Protein AF-A0A2V5MV00-F1 (afdb_monomer)

Mean predicted aligned er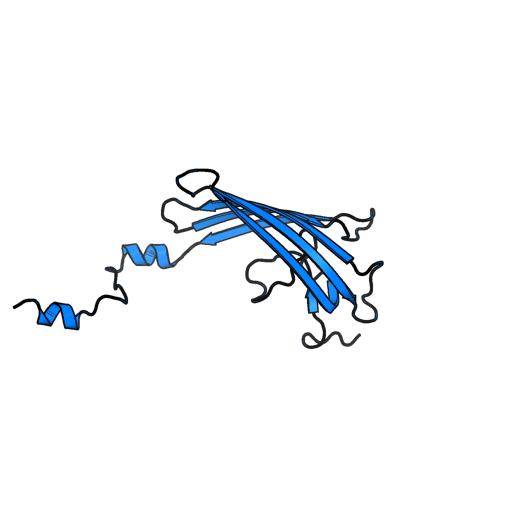ror: 11.17 Å

pLDDT: mean 80.35, std 15.92, range [44.88, 96.62]

Nearest PDB structures (foldseek):
  5fvn-assembly2_D  TM=6.585E-01  e=5.380E-01  Enterobacter cloacae
  3sy9-assembly3_C  TM=5.755E-01  e=2.585E+00  Pseudomonas aeruginosa
  8qn4-assembly1_F  TM=5.268E-01  e=2.311E+00  Escherichia coli K-12
  3sy9-assembly4_D  TM=5.315E-01  e=3.234E+00  Pseudomonas aeruginosa

Radius of gyration: 21.94 Å; Cα contacts (8 Å, |Δi|>4): 313; chains: 1; bounding box: 32×33×76 Å

Solvent-accessible surface area (backbone atoms only — not comparable to full-atom values): 8625 Å² total; per-residue (Å²): 134,90,82,48,82,90,69,47,50,56,28,14,20,84,56,89,86,76,51,99,76,70,53,54,30,33,15,37,53,72,56,67,42,48,19,62,46,75,50,76,50,76,48,76,51,74,48,64,78,47,97,84,54,37,40,30,43,34,41,39,36,20,40,31,42,46,43,49,34,90,93,59,68,66,96,72,44,66,43,37,12,34,33,34,33,46,32,43,41,45,96,86,67,35,32,36,41,34,46,35,44,21,39,6,60,53,34,80,44,100,91,42,69,43,30,78,33,78,47,80,47,77,48,73,49,74,62,58,60,46,63,78,79,42,83,84,80,51,94,87,62,59,74,69,60,62,61,73,75,69,125

Structure (mmCIF, N/CA/C/O backbone):
data_AF-A0A2V5MV00-F1
#
_entry.id   AF-A0A2V5MV00-F1
#
loop_
_atom_site.group_PDB
_atom_site.id
_atom_site.type_symbol
_atom_site.label_atom_id
_atom_site.label_alt_id
_atom_site.label_comp_id
_atom_site.label_asym_id
_atom_site.label_entity_id
_atom_site.label_seq_id
_atom_site.pdbx_PDB_ins_code
_atom_site.Cartn_x
_atom_site.Cartn_y
_atom_site.Cartn_z
_atom_site.occupancy
_atom_site.B_iso_or_equiv
_atom_site.auth_seq_id
_atom_site.auth_comp_id
_atom_site.auth_asym_id
_atom_site.auth_atom_id
_atom_site.pdbx_PDB_model_num
ATOM 1 N N . LEU A 1 1 ? -14.443 -16.780 21.045 1.00 50.50 1 LEU A N 1
ATOM 2 C CA . LEU A 1 1 ? -14.624 -15.942 19.837 1.00 50.50 1 LEU A CA 1
ATOM 3 C C . LEU A 1 1 ? -14.690 -16.876 18.631 1.00 50.50 1 LEU A C 1
ATOM 5 O O . LEU A 1 1 ? -13.673 -17.458 18.281 1.00 50.50 1 LEU A O 1
ATOM 9 N N . HIS A 1 2 ? -15.873 -17.098 18.052 1.00 45.31 2 HIS A N 1
ATOM 10 C CA . HIS A 1 2 ? -16.027 -17.901 16.830 1.00 45.31 2 HIS A CA 1
ATOM 11 C C . HIS A 1 2 ? -15.912 -16.977 15.611 1.00 45.31 2 HIS A C 1
ATOM 13 O O . HIS A 1 2 ? -16.904 -16.645 14.974 1.00 45.31 2 HIS A O 1
ATOM 19 N N . ALA A 1 3 ? -14.698 -16.494 15.339 1.00 51.78 3 ALA A N 1
ATOM 20 C CA . ALA A 1 3 ? -14.396 -15.757 14.114 1.00 51.78 3 ALA A CA 1
ATOM 21 C C . ALA A 1 3 ? -14.176 -16.768 12.980 1.00 51.78 3 ALA A C 1
ATOM 23 O O . ALA A 1 3 ? -13.046 -17.061 12.589 1.00 51.78 3 ALA A O 1
ATOM 24 N N . ASP A 1 4 ? -15.264 -17.376 12.523 1.00 57.06 4 ASP A N 1
ATOM 25 C CA . ASP A 1 4 ? -15.261 -18.206 11.326 1.00 57.06 4 ASP A CA 1
ATOM 26 C C . ASP A 1 4 ? -14.911 -17.326 10.099 1.00 57.06 4 ASP A C 1
ATOM 28 O O . ASP A 1 4 ? -15.320 -16.165 10.017 1.00 57.06 4 ASP A O 1
ATOM 32 N N . ARG A 1 5 ? -14.122 -17.868 9.157 1.00 57.75 5 ARG A N 1
ATOM 33 C CA . ARG A 1 5 ? -13.663 -17.165 7.941 1.00 57.75 5 ARG A CA 1
ATOM 34 C C . ARG A 1 5 ? -14.806 -16.642 7.065 1.00 57.75 5 ARG A C 1
ATOM 36 O O . ARG A 1 5 ? -14.576 -15.712 6.301 1.00 57.75 5 ARG A O 1
ATOM 43 N N . PHE A 1 6 ? -15.997 -17.217 7.167 1.00 60.47 6 PHE A N 1
ATOM 44 C CA . PHE A 1 6 ? -17.181 -16.824 6.410 1.00 60.47 6 PHE A CA 1
ATOM 45 C C . PHE A 1 6 ? -17.998 -15.716 7.090 1.00 60.47 6 PHE A C 1
ATOM 47 O O . PHE A 1 6 ? -18.836 -15.098 6.439 1.00 60.47 6 PHE A O 1
ATOM 54 N N . SER A 1 7 ? -17.743 -15.425 8.370 1.00 63.12 7 SER A N 1
ATOM 55 C CA . SER A 1 7 ? -18.553 -14.492 9.166 1.00 63.12 7 SER A CA 1
ATOM 56 C C . SER A 1 7 ? -17.934 -13.099 9.354 1.00 63.12 7 SER A C 1
ATOM 58 O O . SER A 1 7 ? -18.597 -12.211 9.894 1.00 63.12 7 SER A O 1
ATOM 60 N N . ALA A 1 8 ? -16.675 -12.885 8.950 1.00 74.38 8 ALA A N 1
ATOM 61 C CA . ALA A 1 8 ? -15.972 -11.618 9.156 1.00 74.38 8 ALA A CA 1
ATOM 62 C C . ALA A 1 8 ? -15.114 -11.212 7.951 1.00 74.38 8 ALA A C 1
ATOM 64 O O . ALA A 1 8 ? -14.327 -12.002 7.428 1.00 74.38 8 ALA A O 1
ATOM 65 N N . TYR A 1 9 ? -15.213 -9.940 7.577 1.00 71.38 9 TYR A N 1
ATOM 66 C CA . TYR A 1 9 ? -14.322 -9.305 6.616 1.00 71.38 9 TYR A CA 1
ATOM 67 C C . TYR A 1 9 ? -13.013 -8.916 7.295 1.00 71.38 9 TYR A C 1
ATOM 69 O O . TYR A 1 9 ? -13.012 -8.437 8.431 1.00 71.38 9 TYR A O 1
ATOM 77 N N . ARG A 1 10 ? -11.892 -9.096 6.593 1.00 76.38 10 ARG A N 1
ATOM 78 C CA . ARG A 1 10 ? -10.571 -8.704 7.086 1.00 76.38 10 ARG A CA 1
ATOM 79 C C . ARG A 1 10 ? -9.956 -7.660 6.173 1.00 76.38 10 ARG A C 1
ATOM 81 O O . ARG A 1 10 ? -9.777 -7.927 4.987 1.00 76.38 10 ARG A O 1
ATOM 88 N N . LEU A 1 11 ? -9.641 -6.500 6.736 1.00 75.25 11 LEU A N 1
ATOM 89 C CA . LEU A 1 11 ? -9.040 -5.374 6.026 1.00 75.25 11 LEU A CA 1
ATOM 90 C C . LEU A 1 11 ? -7.594 -5.176 6.474 1.00 75.25 11 LEU A C 1
ATOM 92 O O . LEU A 1 11 ? -7.226 -5.572 7.581 1.00 75.25 11 LEU A O 1
ATOM 96 N N . GLY A 1 12 ? -6.770 -4.563 5.631 1.00 74.69 12 GLY A N 1
ATOM 97 C CA . GLY A 1 12 ? -5.370 -4.309 5.964 1.00 74.69 12 GLY A CA 1
ATOM 98 C C . GLY A 1 12 ? -4.525 -3.890 4.769 1.00 74.69 12 GLY A C 1
ATOM 99 O O . GLY A 1 12 ? -5.055 -3.579 3.713 1.00 74.69 12 GLY A O 1
ATOM 100 N N . GLY A 1 13 ? -3.204 -3.895 4.908 1.00 68.00 13 GLY A N 1
ATOM 101 C CA . GLY A 1 13 ? -2.305 -3.589 3.794 1.00 68.00 13 GLY A CA 1
ATOM 102 C C . GLY A 1 13 ? -2.393 -4.613 2.661 1.00 68.00 13 GLY A C 1
ATOM 103 O O . GLY A 1 13 ? -2.717 -5.784 2.877 1.00 68.00 13 GLY A O 1
ATOM 104 N N . VAL A 1 14 ? -2.068 -4.176 1.442 1.00 68.81 14 VAL A N 1
ATOM 105 C CA . VAL A 1 14 ? -2.040 -5.049 0.261 1.00 68.81 14 VAL A CA 1
ATOM 106 C C . VAL A 1 14 ? -0.888 -6.046 0.356 1.00 68.81 14 VAL A C 1
ATOM 108 O O . VAL A 1 14 ? 0.280 -5.656 0.399 1.00 68.81 14 VAL A O 1
ATOM 111 N N . LEU A 1 15 ? -1.225 -7.334 0.276 1.00 59.97 15 LEU A N 1
ATOM 112 C CA . LEU A 1 15 ? -0.311 -8.374 -0.179 1.00 59.97 15 LEU A CA 1
ATOM 113 C C . LEU A 1 15 ? -0.771 -8.804 -1.582 1.00 59.97 15 LEU A C 1
ATOM 115 O O . LEU A 1 15 ? -1.859 -9.379 -1.705 1.00 59.97 15 LEU A O 1
ATOM 119 N N . PRO A 1 16 ? -0.012 -8.497 -2.649 1.00 60.97 16 PRO A N 1
ATOM 120 C CA . PRO A 1 16 ? -0.403 -8.868 -4.005 1.00 60.97 16 PRO A CA 1
ATOM 121 C C . PRO A 1 16 ? -0.684 -10.375 -4.098 1.00 60.97 16 PRO A C 1
ATOM 123 O O . PRO A 1 16 ? 0.067 -11.176 -3.545 1.00 60.97 16 PRO A O 1
ATOM 126 N N . PHE A 1 17 ? -1.772 -10.748 -4.779 1.00 57.97 17 PHE A N 1
ATOM 127 C CA . PHE A 1 17 ? -2.241 -12.134 -4.973 1.00 57.97 17 PHE A CA 1
ATOM 128 C C . PHE A 1 17 ? -2.795 -12.869 -3.740 1.00 57.97 17 PHE A C 1
ATOM 130 O O . PHE A 1 17 ? -3.141 -14.043 -3.849 1.00 57.97 17 PHE A O 1
ATOM 137 N N . ALA A 1 18 ? -2.938 -12.214 -2.584 1.00 63.75 18 ALA A N 1
ATOM 138 C CA . ALA A 1 18 ? -3.538 -12.853 -1.408 1.00 63.75 18 ALA A CA 1
ATOM 139 C C . ALA A 1 18 ? -5.080 -12.884 -1.422 1.00 63.75 18 ALA A C 1
ATOM 141 O O . ALA A 1 18 ? -5.679 -13.636 -0.653 1.00 63.75 18 ALA A O 1
ATOM 142 N N . SER A 1 19 ? -5.726 -12.061 -2.257 1.00 57.00 19 SER A N 1
ATOM 143 C C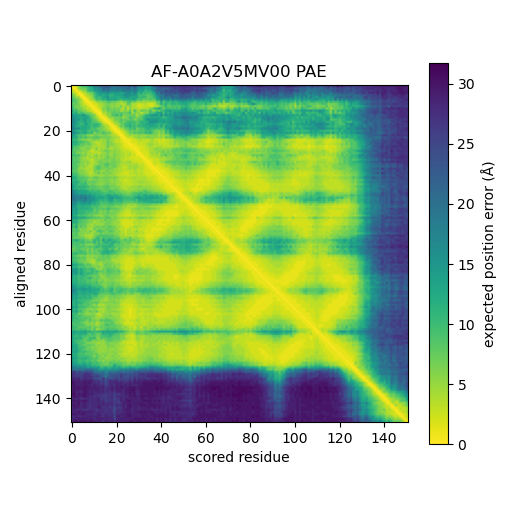A . SER A 1 19 ? -7.185 -11.989 -2.405 1.00 57.00 19 SER A CA 1
ATOM 144 C C . SER A 1 19 ? -7.566 -11.534 -3.815 1.00 57.00 19 SER A C 1
ATOM 146 O O . SER A 1 19 ? -6.872 -10.703 -4.399 1.00 57.00 19 SER A O 1
ATOM 148 N N . GLU A 1 20 ? -8.684 -12.050 -4.330 1.00 47.00 20 GLU A N 1
ATOM 149 C CA . GLU A 1 20 ? -9.322 -11.575 -5.567 1.00 47.00 20 GLU A CA 1
ATOM 150 C C . GLU A 1 20 ? -9.919 -10.169 -5.386 1.00 47.00 20 GLU A C 1
ATOM 152 O O . GLU A 1 20 ? -9.846 -9.336 -6.285 1.00 47.00 20 GLU A O 1
ATOM 157 N N . PHE A 1 21 ? -10.416 -9.875 -4.179 1.00 59.66 21 PHE A N 1
ATOM 158 C CA . PHE A 1 21 ? -10.924 -8.563 -3.776 1.00 59.66 21 PHE A CA 1
ATOM 159 C C . PHE A 1 21 ? -10.203 -8.127 -2.495 1.00 59.66 21 PHE A C 1
ATOM 161 O O . PHE A 1 21 ? -10.647 -8.454 -1.387 1.00 59.66 21 PHE A O 1
ATOM 168 N N . PRO A 1 22 ? -9.027 -7.486 -2.598 1.00 63.59 22 PRO A N 1
ATOM 169 C CA . PRO A 1 22 ? -8.339 -6.975 -1.423 1.00 63.59 22 PRO A CA 1
ATOM 170 C C . PRO A 1 22 ? -9.154 -5.826 -0.816 1.00 63.59 22 PRO A C 1
ATOM 172 O O . PRO A 1 22 ? -9.503 -4.870 -1.499 1.00 63.59 22 PRO A O 1
ATOM 175 N N . LEU A 1 23 ? -9.472 -5.937 0.475 1.00 76.44 23 LEU A N 1
ATOM 176 C CA . LEU A 1 23 ? -10.058 -4.850 1.262 1.00 76.44 23 LEU A CA 1
ATOM 177 C C . LEU A 1 23 ? -8.918 -4.043 1.873 1.00 76.44 23 LEU A C 1
ATOM 179 O O . LEU A 1 23 ? -8.562 -4.221 3.043 1.00 76.44 23 LEU A O 1
ATOM 183 N N . ASP A 1 24 ? -8.272 -3.251 1.030 1.00 81.25 24 ASP A N 1
ATOM 184 C CA . ASP A 1 24 ? -7.004 -2.636 1.359 1.00 81.25 24 ASP A CA 1
ATOM 185 C C . ASP A 1 24 ? -7.129 -1.262 2.011 1.00 81.25 24 ASP A C 1
ATOM 187 O O . ASP A 1 24 ? -7.892 -0.404 1.581 1.00 81.25 24 ASP A O 1
ATOM 191 N N . VAL A 1 25 ? -6.329 -1.044 3.053 1.00 85.69 25 VAL A N 1
ATOM 192 C CA . VAL A 1 25 ? -6.110 0.281 3.635 1.00 85.69 25 VAL A CA 1
ATOM 193 C C . VAL A 1 25 ? -4.596 0.506 3.701 1.00 85.69 25 VAL A C 1
ATOM 195 O O . VAL A 1 25 ? -3.911 -0.206 4.443 1.00 85.69 25 VAL A O 1
ATOM 198 N N . PRO A 1 26 ? -4.031 1.444 2.917 1.00 85.62 26 PRO A N 1
ATOM 199 C CA . PRO A 1 26 ? -2.589 1.648 2.854 1.00 85.62 26 PRO A CA 1
ATOM 200 C C . PRO A 1 26 ? -1.989 1.958 4.232 1.00 85.62 26 PRO A C 1
ATOM 202 O O . PRO A 1 26 ? -2.550 2.732 5.006 1.00 85.62 26 PRO A O 1
ATOM 205 N N . GLY A 1 27 ? -0.839 1.359 4.544 1.00 84.00 27 GLY A N 1
ATOM 206 C CA . GLY A 1 27 ? -0.140 1.569 5.814 1.00 84.00 27 GLY A CA 1
ATOM 207 C C . GLY A 1 27 ? -0.561 0.634 6.950 1.00 84.00 27 GLY A C 1
ATOM 208 O O . GLY A 1 27 ? 0.091 0.622 7.993 1.00 84.00 27 GLY A O 1
ATOM 209 N N . TYR A 1 28 ? -1.601 -0.178 6.753 1.00 87.44 28 TYR A N 1
ATOM 210 C CA . TYR A 1 28 ? -2.008 -1.216 7.699 1.00 87.44 28 TYR A CA 1
ATOM 211 C C . TYR A 1 28 ? -1.256 -2.523 7.432 1.00 87.44 28 TYR A C 1
ATOM 213 O O . TYR A 1 28 ? -0.759 -2.778 6.335 1.00 87.44 28 TYR A O 1
ATOM 221 N N . TYR A 1 29 ? -1.179 -3.389 8.433 1.00 84.06 29 TYR A N 1
ATOM 222 C CA . TYR A 1 29 ? -0.689 -4.751 8.275 1.00 84.06 29 TYR A CA 1
ATOM 223 C C . TYR A 1 29 ? -1.733 -5.618 7.559 1.00 84.06 29 TYR A C 1
ATOM 225 O O . TYR A 1 29 ? -2.921 -5.294 7.534 1.00 84.06 29 TYR A O 1
ATOM 233 N N . PHE A 1 30 ? -1.309 -6.718 6.938 1.00 80.06 30 PHE A N 1
ATOM 234 C CA . PHE A 1 30 ? -2.223 -7.608 6.222 1.00 80.06 30 PHE A CA 1
ATOM 235 C C . PHE A 1 30 ? -3.266 -8.205 7.182 1.00 80.06 30 PHE A C 1
ATOM 237 O O . PHE A 1 30 ? -2.903 -8.811 8.189 1.00 80.06 30 PHE A O 1
ATOM 244 N N . GLN A 1 31 ? -4.556 -8.050 6.856 1.00 81.00 31 GLN A N 1
ATOM 245 C CA . GLN A 1 31 ? -5.685 -8.515 7.678 1.00 81.00 31 GLN A CA 1
ATOM 246 C C . GLN A 1 31 ? -5.694 -7.989 9.131 1.00 81.00 31 GLN A C 1
ATOM 248 O O . GLN A 1 31 ? -6.163 -8.678 10.038 1.00 81.00 31 GLN A O 1
ATOM 253 N N . GLU A 1 32 ? -5.189 -6.775 9.358 1.00 83.06 32 GLU A N 1
ATOM 254 C CA . GLU A 1 32 ? -5.126 -6.146 10.683 1.00 83.06 32 GLU A CA 1
ATOM 255 C C . GLU A 1 32 ? -6.511 -5.881 11.309 1.00 83.06 32 GLU A C 1
ATOM 257 O O . GLU A 1 32 ? -6.680 -6.032 12.519 1.00 83.06 32 GLU A O 1
ATOM 262 N N . LEU A 1 33 ? -7.516 -5.511 10.507 1.00 82.38 33 LEU A N 1
ATOM 263 C CA . LEU A 1 33 ? -8.851 -5.139 10.988 1.00 82.38 33 LEU A CA 1
ATOM 264 C C . LEU A 1 33 ? -9.859 -6.258 10.724 1.00 82.38 33 LEU A C 1
ATOM 266 O O . LEU A 1 33 ? -9.926 -6.782 9.616 1.00 82.38 33 LEU A O 1
ATOM 270 N N . SER A 1 34 ? -10.681 -6.592 11.722 1.00 87.12 34 SER A N 1
ATOM 271 C CA . SER A 1 34 ? -11.755 -7.589 11.604 1.00 87.12 34 SER A CA 1
ATOM 272 C C . SER A 1 34 ? -13.129 -6.933 11.733 1.00 87.12 34 SER A C 1
ATOM 274 O O . SER A 1 34 ? -13.504 -6.463 12.809 1.00 87.12 34 SER A O 1
ATOM 276 N N . ALA A 1 35 ? -13.889 -6.932 10.641 1.00 85.62 35 ALA A N 1
ATOM 277 C CA . ALA A 1 35 ? -15.156 -6.228 10.505 1.00 85.62 35 ALA A CA 1
ATOM 278 C C . ALA A 1 35 ? -16.329 -7.183 10.257 1.00 85.62 35 ALA A C 1
ATOM 280 O O . ALA A 1 35 ? -16.234 -8.120 9.465 1.00 85.62 35 ALA A O 1
ATOM 281 N N . ARG A 1 36 ? -17.477 -6.901 10.875 1.00 84.94 36 ARG A N 1
ATOM 282 C CA . ARG A 1 36 ? -18.767 -7.512 10.524 1.00 84.94 36 ARG A CA 1
ATOM 283 C C . ARG A 1 36 ? -19.386 -6.816 9.311 1.00 84.94 36 ARG A C 1
ATOM 285 O O . ARG A 1 36 ? -19.989 -7.466 8.460 1.00 84.94 36 ARG A O 1
ATOM 292 N N . ARG A 1 37 ? -19.270 -5.488 9.249 1.00 85.19 37 ARG A N 1
ATOM 293 C CA . ARG A 1 37 ? -19.736 -4.651 8.137 1.00 85.19 37 ARG A CA 1
ATOM 294 C C . ARG A 1 37 ? -18.679 -3.601 7.841 1.00 85.19 37 ARG A C 1
ATOM 296 O O . ARG A 1 37 ? -17.996 -3.142 8.753 1.00 85.19 37 ARG A O 1
ATOM 303 N N . LEU A 1 38 ? -18.562 -3.215 6.578 1.00 89.50 38 LEU A N 1
ATOM 304 C CA . LEU A 1 38 ? -17.627 -2.179 6.164 1.00 89.50 38 LEU A CA 1
ATOM 305 C C . LEU A 1 38 ? -18.166 -1.388 4.978 1.00 89.50 38 LEU A C 1
ATOM 307 O O . LEU A 1 38 ? -18.940 -1.904 4.171 1.00 89.50 38 LEU A O 1
ATOM 311 N N . ALA A 1 39 ? -17.699 -0.154 4.869 1.00 90.56 39 ALA A N 1
ATOM 312 C CA . ALA A 1 39 ? -17.729 0.631 3.649 1.00 90.56 39 ALA A CA 1
ATOM 313 C C . ALA A 1 39 ? -16.294 1.081 3.374 1.00 90.56 39 ALA A C 1
ATOM 315 O O . ALA A 1 39 ? -15.651 1.620 4.271 1.00 90.56 39 ALA A O 1
ATOM 316 N N . LEU A 1 40 ? -15.787 0.835 2.168 1.00 90.75 40 LEU A N 1
ATOM 317 C CA . LEU A 1 40 ? -14.418 1.166 1.780 1.00 90.75 40 LEU A CA 1
ATOM 318 C C . LEU A 1 40 ? -14.445 1.924 0.455 1.00 90.75 40 LEU A C 1
ATOM 320 O O . LEU A 1 40 ? -15.079 1.478 -0.502 1.00 90.75 40 LEU A O 1
ATOM 324 N N . LEU A 1 41 ? -13.761 3.062 0.415 1.00 91.81 41 LEU A N 1
ATOM 325 C CA . LEU A 1 41 ? -13.535 3.840 -0.791 1.00 91.81 41 LEU A CA 1
ATOM 326 C C . LEU A 1 41 ? -12.040 3.855 -1.094 1.00 91.81 41 LEU A C 1
ATOM 328 O O . LEU A 1 41 ? -11.251 4.348 -0.289 1.00 91.81 41 LEU A O 1
ATOM 332 N N . ASN A 1 42 ? -11.689 3.374 -2.284 1.00 90.44 42 ASN A N 1
ATOM 333 C CA . ASN A 1 42 ? -10.321 3.325 -2.779 1.00 90.44 42 ASN A CA 1
ATOM 334 C C . ASN A 1 42 ? -10.155 4.244 -3.989 1.00 90.44 42 ASN A C 1
ATOM 336 O O . ASN A 1 42 ? -11.015 4.305 -4.869 1.00 90.44 42 ASN A O 1
ATOM 340 N N . ALA A 1 43 ? -9.017 4.921 -4.049 1.00 89.81 43 ALA A N 1
ATOM 341 C CA . ALA A 1 43 ? -8.582 5.723 -5.175 1.00 89.81 43 ALA A CA 1
ATOM 342 C C . ALA A 1 43 ? -7.151 5.332 -5.547 1.00 89.81 43 ALA A C 1
ATOM 344 O O . ALA A 1 43 ? -6.259 5.281 -4.701 1.00 89.81 43 ALA A O 1
ATOM 345 N N . GLN A 1 44 ? -6.929 5.086 -6.835 1.00 90.81 44 GLN A N 1
ATOM 346 C CA . GLN A 1 44 ? -5.613 4.790 -7.378 1.00 90.81 44 GLN A CA 1
ATOM 347 C C . GLN A 1 44 ? -5.394 5.592 -8.655 1.00 90.81 44 GLN A C 1
ATOM 349 O O . GLN A 1 44 ? -6.264 5.648 -9.523 1.00 90.81 44 GLN A O 1
ATOM 354 N N . TYR A 1 45 ? -4.209 6.179 -8.783 1.00 92.94 45 TYR A N 1
ATOM 355 C CA . TYR A 1 45 ? -3.810 6.906 -9.980 1.00 92.94 45 TYR A CA 1
ATOM 356 C C . TYR A 1 45 ? -2.394 6.523 -10.397 1.00 92.94 45 TYR A C 1
ATOM 358 O O . TYR A 1 45 ? -1.452 6.683 -9.622 1.00 92.94 45 TYR A O 1
ATOM 366 N N . SER A 1 46 ? -2.238 6.033 -11.627 1.00 93.50 46 SER A N 1
ATOM 367 C CA . SER A 1 46 ? -0.948 5.637 -12.197 1.00 93.50 46 SER A CA 1
ATOM 368 C C . SER A 1 46 ? -0.572 6.540 -13.364 1.00 93.50 46 SER A C 1
ATOM 370 O O . SER A 1 46 ? -1.409 6.858 -14.207 1.00 93.50 46 SER A O 1
ATOM 372 N N . PHE A 1 47 ? 0.700 6.922 -13.436 1.00 92.69 47 PHE A N 1
ATOM 373 C CA . PHE A 1 47 ? 1.205 7.824 -14.465 1.00 92.69 47 PHE A CA 1
ATOM 374 C C . PHE A 1 47 ? 2.627 7.438 -14.899 1.00 92.69 47 PHE A C 1
ATOM 376 O O . PHE A 1 47 ? 3.438 7.027 -14.066 1.00 92.69 47 PHE A O 1
ATOM 383 N N . PRO A 1 48 ? 2.955 7.544 -16.197 1.00 94.94 48 PRO A N 1
ATOM 384 C CA . PRO A 1 48 ? 4.299 7.260 -16.684 1.00 94.94 48 PRO A CA 1
ATOM 385 C C . PRO A 1 48 ? 5.250 8.415 -16.356 1.00 94.94 48 PRO A C 1
ATOM 387 O O . PRO A 1 48 ? 4.887 9.581 -16.501 1.00 94.94 48 PRO A O 1
ATOM 390 N N . PHE A 1 49 ? 6.487 8.099 -15.970 1.00 91.06 49 PHE A N 1
ATOM 391 C CA . PHE A 1 49 ? 7.535 9.115 -15.794 1.00 91.06 49 PHE A CA 1
ATOM 392 C C . PHE A 1 49 ? 8.249 9.458 -17.106 1.00 91.06 49 PHE A C 1
ATOM 394 O O . PHE A 1 49 ? 8.838 10.526 -17.234 1.00 91.06 49 PHE A O 1
ATOM 401 N N . GLU A 1 50 ? 8.202 8.555 -18.086 1.00 89.75 50 GLU A N 1
ATOM 402 C CA . GLU A 1 50 ? 8.913 8.702 -19.354 1.00 89.75 50 GLU A CA 1
ATOM 403 C C . GLU A 1 50 ? 8.093 8.202 -20.558 1.00 89.75 50 GLU A C 1
ATOM 405 O O . GLU A 1 50 ? 7.220 7.340 -20.404 1.00 89.75 50 GLU A O 1
ATOM 410 N N . PRO A 1 51 ? 8.402 8.665 -21.788 1.00 87.06 51 PRO A N 1
ATOM 411 C CA . PRO A 1 51 ? 7.674 8.267 -22.996 1.00 87.06 51 PRO A CA 1
ATOM 412 C C . PRO A 1 51 ? 7.716 6.763 -23.291 1.00 87.06 51 PRO A C 1
ATOM 414 O O . PRO A 1 51 ? 6.778 6.225 -23.877 1.00 87.06 51 PRO A O 1
ATOM 417 N N . ARG A 1 52 ? 8.790 6.072 -22.878 1.00 87.19 52 ARG A N 1
ATOM 418 C CA . ARG A 1 52 ? 8.948 4.618 -23.061 1.00 87.19 52 ARG A CA 1
ATOM 419 C C . ARG A 1 52 ? 8.105 3.796 -22.079 1.00 87.19 52 ARG A C 1
ATOM 421 O O . ARG A 1 52 ? 7.996 2.586 -22.260 1.00 87.19 52 ARG A O 1
ATOM 428 N N . LYS A 1 53 ? 7.487 4.444 -21.079 1.00 86.81 53 LYS A N 1
ATOM 429 C CA . LYS A 1 53 ? 6.590 3.850 -20.071 1.00 86.81 53 LYS A CA 1
ATOM 430 C C . LYS A 1 53 ? 7.201 2.676 -19.290 1.00 86.81 53 LYS A C 1
ATOM 432 O O . LYS A 1 53 ? 6.452 1.870 -18.731 1.00 86.81 53 LYS A O 1
ATOM 437 N N . GLN A 1 54 ? 8.533 2.559 -19.232 1.00 93.38 54 GLN A N 1
ATOM 438 C CA . GLN A 1 54 ? 9.190 1.525 -18.424 1.00 93.38 54 GLN A CA 1
ATOM 439 C C . GLN A 1 54 ? 9.087 1.884 -16.948 1.00 93.38 54 GLN A C 1
ATOM 441 O O . GLN A 1 54 ? 8.881 1.004 -16.119 1.00 93.38 54 GLN A O 1
ATOM 446 N N . TRP A 1 55 ? 9.148 3.178 -16.640 1.00 95.75 55 TRP A N 1
ATOM 447 C CA . TRP A 1 55 ? 8.962 3.706 -15.300 1.00 95.75 55 TRP A CA 1
ATOM 448 C C . TRP A 1 55 ? 7.574 4.322 -15.127 1.00 95.75 55 TRP A C 1
ATOM 450 O O . TRP A 1 55 ? 7.178 5.210 -15.886 1.00 95.75 55 TRP A O 1
ATOM 460 N N . ASN A 1 56 ? 6.849 3.869 -14.106 1.00 94.75 56 ASN A N 1
ATOM 461 C CA . ASN A 1 56 ? 5.530 4.387 -13.753 1.00 94.75 56 ASN A CA 1
ATOM 462 C C . ASN A 1 56 ? 5.464 4.712 -12.262 1.00 94.75 56 ASN A C 1
ATOM 464 O O . ASN A 1 56 ? 5.890 3.912 -11.426 1.00 94.75 56 ASN A O 1
ATOM 468 N N . GLY A 1 57 ? 4.898 5.870 -11.946 1.00 95.31 57 GLY A N 1
ATOM 469 C CA . GLY A 1 57 ? 4.470 6.231 -10.605 1.00 95.31 57 GLY A CA 1
ATOM 470 C C . GLY A 1 57 ? 3.047 5.752 -10.365 1.00 95.31 57 GLY A C 1
ATOM 471 O O . GLY A 1 57 ? 2.24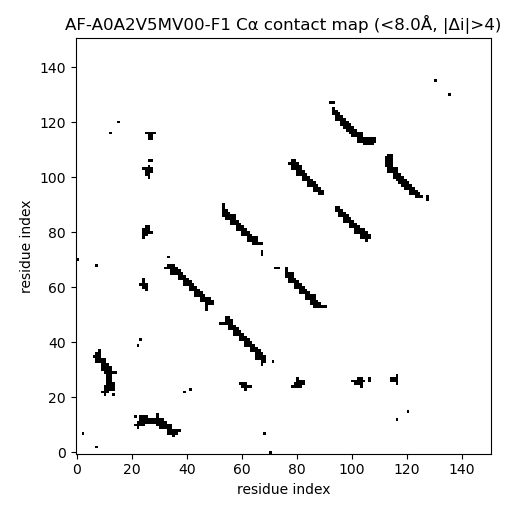0 5.648 -11.291 1.00 95.31 57 GLY A O 1
ATOM 472 N N . THR A 1 58 ? 2.719 5.426 -9.124 1.00 94.62 58 THR A N 1
ATOM 473 C CA . THR A 1 58 ? 1.339 5.186 -8.702 1.00 94.62 58 THR A CA 1
ATOM 474 C C . THR A 1 58 ? 1.100 5.817 -7.346 1.00 94.62 58 THR A C 1
ATOM 476 O O . THR A 1 58 ? 1.972 5.762 -6.486 1.00 94.62 58 THR A O 1
ATOM 479 N N . LEU A 1 59 ? -0.069 6.419 -7.171 1.00 94.62 59 LEU A N 1
ATOM 480 C CA . LEU A 1 59 ? -0.578 6.922 -5.905 1.00 94.62 59 LEU A CA 1
ATOM 481 C C . LEU A 1 59 ? -1.795 6.091 -5.510 1.00 94.62 59 LEU A C 1
ATOM 483 O O . LEU A 1 59 ? -2.608 5.746 -6.369 1.00 94.62 59 LEU A O 1
ATOM 487 N N . TYR A 1 60 ? -1.906 5.800 -4.221 1.00 90.69 60 TYR A N 1
ATOM 488 C CA . TYR A 1 60 ? -2.993 5.044 -3.616 1.00 90.69 60 TYR A CA 1
ATOM 489 C C . TYR A 1 60 ? -3.543 5.844 -2.441 1.00 90.69 60 TYR A C 1
ATOM 491 O O . TYR A 1 60 ? -2.781 6.400 -1.650 1.00 90.69 60 TYR A O 1
ATOM 499 N N . ALA A 1 61 ? -4.854 5.878 -2.301 1.00 94.12 61 ALA A N 1
ATOM 500 C CA . ALA A 1 61 ? -5.516 6.377 -1.114 1.00 94.12 61 ALA A CA 1
ATOM 501 C C . ALA A 1 61 ? -6.731 5.504 -0.834 1.00 94.12 61 ALA A C 1
ATOM 503 O O . ALA A 1 61 ? -7.446 5.114 -1.755 1.00 94.12 61 ALA A O 1
ATOM 504 N N . ALA A 1 62 ? -6.964 5.218 0.435 1.00 93.94 62 ALA A N 1
ATOM 505 C CA . ALA A 1 62 ? -8.156 4.533 0.881 1.00 93.94 62 ALA A CA 1
ATOM 506 C C . ALA A 1 62 ? -8.703 5.216 2.117 1.00 93.94 62 ALA A C 1
ATOM 508 O O . ALA A 1 62 ? -7.957 5.723 2.963 1.00 93.94 62 ALA A O 1
ATOM 509 N N . THR A 1 63 ? -10.017 5.178 2.244 1.00 94.31 63 THR A N 1
ATOM 510 C CA . THR A 1 63 ? -10.670 5.498 3.496 1.00 94.31 63 THR A CA 1
ATOM 511 C C . THR A 1 63 ? -11.885 4.611 3.685 1.00 94.31 63 THR A C 1
ATOM 513 O O . THR A 1 63 ? -12.615 4.316 2.735 1.00 94.31 63 THR A O 1
ATOM 516 N N . GLY A 1 64 ? -12.071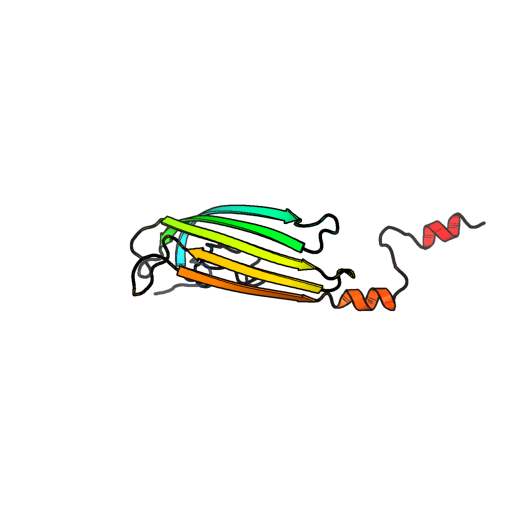 4.122 4.902 1.00 92.06 64 GLY A N 1
ATOM 517 C CA . GLY A 1 64 ? -13.087 3.136 5.204 1.00 92.06 64 GLY A CA 1
ATOM 518 C C . GLY A 1 64 ? -13.700 3.329 6.576 1.00 92.06 64 GLY A C 1
ATOM 519 O O . GLY A 1 64 ? -13.043 3.754 7.524 1.00 92.06 64 GLY A O 1
ATOM 520 N N . PHE A 1 65 ? -14.975 2.972 6.667 1.00 91.88 65 PHE A N 1
ATOM 521 C CA . PHE A 1 65 ? -15.712 2.856 7.912 1.00 91.88 65 PHE A CA 1
ATOM 522 C C . PHE A 1 65 ? -15.913 1.379 8.243 1.00 91.88 65 PHE A C 1
ATOM 524 O O . PHE A 1 65 ? -16.394 0.608 7.406 1.00 91.88 65 PHE A O 1
ATOM 531 N N . VAL A 1 66 ? -15.564 0.990 9.464 1.00 90.75 66 VAL A N 1
ATOM 532 C CA . VAL A 1 66 ? -15.556 -0.397 9.923 1.00 90.75 66 VAL A CA 1
ATOM 533 C C . VAL A 1 66 ? -16.452 -0.559 11.148 1.00 90.75 66 VAL A C 1
ATOM 535 O O . VAL A 1 66 ? -16.258 0.079 12.182 1.00 90.75 66 VAL A O 1
ATOM 538 N N . ASP A 1 67 ? -17.422 -1.465 11.048 1.00 90.12 67 ASP A N 1
ATOM 539 C CA . ASP A 1 67 ? -18.158 -1.999 12.193 1.00 90.12 67 ASP A CA 1
ATOM 540 C C . ASP A 1 67 ? -17.499 -3.318 12.616 1.00 90.12 67 ASP A C 1
ATOM 542 O O . ASP A 1 67 ? -17.544 -4.316 11.886 1.00 90.12 67 ASP A O 1
ATOM 546 N N . TYR A 1 68 ? -16.810 -3.3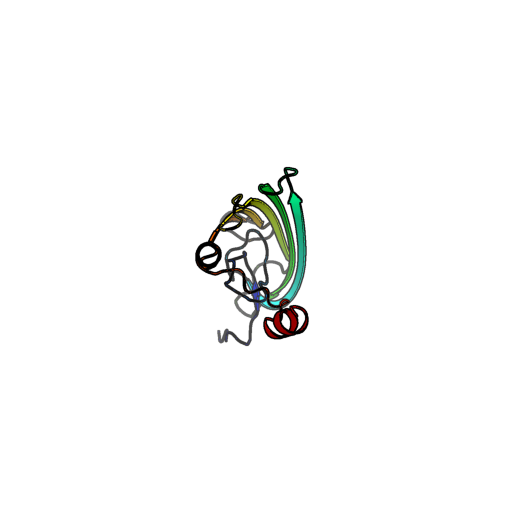00 13.756 1.00 86.69 68 TYR A N 1
ATOM 547 C CA . TYR A 1 68 ? -15.929 -4.387 14.176 1.00 86.69 68 TYR A CA 1
ATOM 548 C C . TYR A 1 68 ? -16.682 -5.652 14.573 1.00 86.69 68 TYR A C 1
ATOM 550 O O . TYR A 1 68 ? -17.828 -5.633 15.023 1.00 86.69 68 TYR A O 1
ATOM 558 N N . LEU A 1 69 ? -15.983 -6.782 14.491 1.00 85.88 69 LEU A N 1
ATOM 559 C CA . LEU A 1 69 ? -16.434 -7.989 15.170 1.00 85.88 69 LEU A CA 1
ATOM 560 C C . LEU A 1 69 ? -16.364 -7.788 16.696 1.00 85.88 69 LEU A C 1
ATOM 562 O O . LEU A 1 69 ? -15.381 -7.263 17.221 1.00 85.88 69 LEU A O 1
ATOM 566 N N . ALA A 1 70 ? -17.395 -8.237 17.417 1.00 83.88 70 ALA A N 1
ATOM 567 C CA . ALA A 1 70 ? -17.448 -8.131 18.873 1.00 83.88 70 ALA A CA 1
ATOM 568 C C . ALA A 1 70 ? -16.204 -8.766 19.529 1.00 83.88 70 ALA A C 1
ATOM 570 O O . ALA A 1 70 ? -15.870 -9.920 19.259 1.00 83.88 70 ALA A O 1
ATOM 571 N N . GLY A 1 71 ? -15.523 -8.004 20.389 1.00 82.25 71 GLY A N 1
ATOM 572 C CA . GLY A 1 71 ? -14.278 -8.416 21.050 1.00 82.25 71 GLY A CA 1
ATOM 573 C C . GLY A 1 71 ? -12.990 -8.134 20.264 1.00 82.25 71 GLY A C 1
ATOM 574 O O . GLY A 1 71 ? -11.914 -8.367 20.801 1.00 82.25 71 GLY A O 1
ATOM 575 N N . LEU A 1 72 ? -13.083 -7.609 19.035 1.00 82.75 72 LEU A N 1
ATOM 576 C CA . LEU A 1 72 ? -11.951 -7.127 18.224 1.00 82.75 72 LEU A CA 1
ATOM 577 C C . LEU A 1 72 ? -12.068 -5.627 17.896 1.00 82.75 72 LEU A C 1
ATOM 579 O O . LEU A 1 72 ? -11.433 -5.135 16.965 1.00 82.75 72 LEU A O 1
ATOM 583 N N . SER A 1 73 ? -12.911 -4.902 18.634 1.00 84.00 73 SER A N 1
ATOM 584 C CA . SER A 1 73 ? -13.120 -3.468 18.448 1.00 84.00 73 SER A CA 1
ATOM 585 C C . SER A 1 73 ? -11.878 -2.673 18.820 1.00 84.00 73 SER A C 1
ATOM 587 O O . SER A 1 73 ? -11.318 -2.871 19.900 1.00 84.00 73 SER A O 1
ATOM 589 N N . GLN A 1 74 ? -11.513 -1.719 17.971 1.00 85.00 74 GLN A N 1
ATOM 590 C CA . GLN A 1 74 ? -10.496 -0.722 18.281 1.00 85.00 74 GLN A CA 1
ATOM 591 C C . GLN A 1 74 ? -11.141 0.662 18.484 1.00 85.00 74 GLN A C 1
ATOM 593 O O . GLN A 1 74 ? -12.277 0.884 18.055 1.00 85.00 74 GLN A O 1
ATOM 598 N N . PRO A 1 75 ? -10.449 1.608 19.148 1.00 86.94 75 PRO A N 1
ATOM 599 C CA . PRO A 1 75 ? -10.931 2.978 19.291 1.00 86.94 75 PRO A CA 1
ATOM 600 C C . PRO A 1 75 ? -11.128 3.699 17.946 1.00 86.94 75 PRO A C 1
ATOM 602 O O . PRO A 1 75 ? -10.167 4.068 17.265 1.00 86.94 75 PRO A O 1
ATOM 605 N N . GLY A 1 76 ? -12.387 4.000 17.629 1.00 87.69 76 GLY A N 1
ATOM 606 C CA . GLY A 1 76 ? -12.789 4.676 16.394 1.00 87.69 76 GLY A CA 1
ATOM 607 C C . GLY A 1 76 ? -13.103 3.699 15.261 1.00 87.69 76 GLY A C 1
ATOM 608 O O . GLY A 1 76 ? -12.589 2.588 15.219 1.00 87.69 76 GLY A O 1
ATOM 609 N N . HIS A 1 77 ? -13.973 4.126 14.347 1.00 91.12 77 HIS A N 1
ATOM 610 C CA . HIS A 1 77 ? -14.488 3.297 13.249 1.00 91.12 77 HIS A CA 1
ATOM 611 C C . HIS A 1 77 ? -13.955 3.701 11.871 1.00 91.12 77 HIS A C 1
ATOM 613 O O . HIS A 1 77 ? -14.194 2.996 10.896 1.00 91.12 77 HIS A O 1
ATOM 619 N N . TRP A 1 78 ? -13.279 4.847 11.775 1.00 92.50 78 TRP A N 1
ATOM 620 C CA . TRP A 1 78 ? -12.703 5.343 10.529 1.00 92.50 78 TRP A CA 1
ATOM 621 C C . TRP A 1 78 ? -11.242 4.929 10.401 1.00 92.50 78 TRP A C 1
ATOM 623 O O . TRP A 1 78 ? -10.474 5.048 11.356 1.00 92.50 78 TRP A O 1
ATOM 633 N N . HIS A 1 79 ? -10.882 4.481 9.201 1.00 93.88 79 HIS A N 1
ATOM 634 C CA . HIS A 1 79 ? -9.536 4.076 8.835 1.00 93.88 79 HIS A CA 1
ATOM 635 C C . HIS A 1 79 ? -9.153 4.655 7.489 1.00 93.88 79 HIS A C 1
ATOM 637 O O . HIS A 1 79 ? -9.735 4.296 6.468 1.00 93.88 79 HIS A O 1
ATOM 643 N N . SER A 1 80 ? -8.138 5.506 7.485 1.00 95.06 80 SER A N 1
ATOM 644 C CA . SER A 1 80 ? -7.597 6.099 6.270 1.00 95.06 80 SER A CA 1
ATOM 645 C C . SER A 1 80 ? -6.134 5.742 6.088 1.00 95.06 80 SER A C 1
ATOM 647 O O . SER A 1 80 ? -5.377 5.587 7.053 1.00 95.06 80 SER A O 1
ATOM 649 N N . GLY A 1 81 ? -5.735 5.647 4.830 1.00 94.88 81 GLY A N 1
ATOM 650 C CA . GLY A 1 81 ? -4.368 5.383 4.431 1.00 94.88 81 GLY A CA 1
ATOM 651 C C . GLY A 1 81 ? -4.072 6.000 3.080 1.00 94.88 81 GLY A C 1
ATOM 652 O O . GLY A 1 81 ? -4.943 6.092 2.217 1.00 94.88 81 GLY A O 1
ATOM 653 N N . LEU A 1 82 ? -2.831 6.412 2.886 1.00 96.31 82 LEU A N 1
ATOM 654 C CA . LEU A 1 82 ? -2.334 6.878 1.602 1.00 96.31 82 LEU A CA 1
ATOM 655 C C . LEU A 1 82 ? -0.970 6.273 1.325 1.00 96.31 82 LEU A C 1
ATOM 657 O O . LEU A 1 82 ? -0.244 5.887 2.234 1.00 96.31 82 LEU A O 1
ATOM 661 N N . GLY A 1 83 ? -0.596 6.201 0.065 1.00 94.50 83 GLY A N 1
ATOM 662 C CA . GLY A 1 83 ? 0.696 5.684 -0.320 1.00 94.50 83 GLY A CA 1
ATOM 663 C C . GLY A 1 83 ? 0.983 5.917 -1.780 1.00 94.50 83 GLY A C 1
ATOM 664 O O . GLY A 1 83 ? 0.214 6.527 -2.521 1.00 94.50 83 GLY A O 1
ATOM 665 N N . GLY A 1 84 ? 2.113 5.391 -2.202 1.00 94.94 84 GLY A N 1
ATOM 666 C CA . GLY A 1 84 ? 2.508 5.411 -3.587 1.00 94.94 84 GLY A CA 1
ATOM 667 C C . GLY A 1 84 ? 3.561 4.365 -3.872 1.00 94.94 84 GLY A C 1
ATOM 668 O O . GLY A 1 84 ? 4.075 3.692 -2.980 1.00 94.94 84 GLY A O 1
ATOM 669 N N . GLY A 1 85 ? 3.875 4.218 -5.145 1.00 94.81 85 GLY A N 1
ATOM 670 C CA . GLY A 1 85 ? 4.903 3.303 -5.579 1.00 94.81 85 GLY A CA 1
ATOM 671 C C . GLY A 1 85 ? 5.528 3.699 -6.897 1.00 94.81 85 GLY A C 1
ATOM 672 O O . GLY A 1 85 ? 4.974 4.478 -7.675 1.00 94.81 85 GLY A O 1
ATOM 673 N N . ILE A 1 86 ? 6.697 3.126 -7.134 1.00 96.62 86 ILE A N 1
ATOM 674 C CA . ILE A 1 86 ? 7.443 3.243 -8.378 1.00 96.62 86 ILE A CA 1
ATOM 675 C C . ILE A 1 86 ? 7.559 1.843 -8.954 1.00 96.62 86 ILE A C 1
ATOM 677 O O . ILE A 1 86 ? 7.989 0.916 -8.268 1.00 96.62 86 ILE A O 1
ATOM 681 N N . THR A 1 87 ? 7.174 1.696 -10.215 1.00 95.88 87 THR A N 1
ATOM 682 C CA . THR A 1 87 ? 7.280 0.443 -10.959 1.00 95.88 87 THR A CA 1
ATOM 683 C C . THR A 1 87 ? 8.253 0.607 -12.109 1.00 95.88 87 THR A C 1
ATOM 685 O O . THR A 1 87 ? 8.101 1.531 -12.907 1.00 95.88 87 THR A O 1
ATOM 688 N N . TYR A 1 88 ? 9.194 -0.327 -12.228 1.00 95.56 88 TYR A N 1
ATOM 689 C CA . TYR A 1 88 ? 10.016 -0.509 -13.418 1.00 95.56 88 TYR A CA 1
ATOM 690 C C . TYR A 1 88 ? 9.608 -1.784 -14.153 1.00 95.56 88 TYR A C 1
ATOM 692 O O . TYR A 1 88 ? 9.514 -2.855 -13.551 1.00 95.56 88 TYR A O 1
ATOM 700 N N . ARG A 1 89 ? 9.401 -1.681 -15.465 1.00 94.62 89 ARG A N 1
ATOM 701 C CA . ARG A 1 89 ? 9.128 -2.799 -16.370 1.00 94.62 89 ARG A CA 1
ATOM 702 C C . ARG A 1 89 ? 10.295 -2.980 -17.332 1.00 94.62 89 ARG A C 1
ATOM 704 O O . ARG A 1 89 ? 10.725 -2.033 -17.982 1.00 94.62 89 ARG A O 1
ATOM 711 N N . SER A 1 90 ? 10.768 -4.216 -17.458 1.00 93.00 90 SER A N 1
ATOM 712 C CA . SER A 1 90 ? 11.834 -4.554 -18.404 1.00 93.00 90 SER A CA 1
ATOM 713 C C . SER A 1 90 ? 11.454 -4.215 -19.855 1.00 93.00 90 SER A C 1
ATOM 715 O O . SER A 1 90 ? 10.286 -4.359 -20.224 1.00 93.00 90 SER A O 1
ATOM 717 N N . PRO A 1 91 ? 12.421 -3.846 -20.719 1.00 89.62 91 PRO A N 1
ATOM 718 C CA . PRO A 1 91 ? 12.149 -3.537 -22.126 1.00 89.62 91 PRO A CA 1
ATOM 719 C C . PRO A 1 91 ? 11.484 -4.685 -22.898 1.00 89.62 91 PRO A C 1
ATOM 721 O O . PRO A 1 91 ? 10.662 -4.446 -23.774 1.00 89.62 91 PRO A O 1
ATOM 724 N N . ALA A 1 92 ? 11.814 -5.933 -22.549 1.00 86.50 92 ALA A N 1
ATOM 725 C CA . ALA A 1 92 ? 11.221 -7.133 -23.139 1.00 86.50 92 ALA A CA 1
ATOM 726 C C . ALA A 1 92 ? 9.821 -7.465 -22.583 1.00 86.50 92 ALA A C 1
ATOM 728 O O . ALA A 1 92 ? 9.182 -8.401 -23.054 1.00 86.50 92 ALA A O 1
ATOM 729 N N . GLY A 1 93 ? 9.356 -6.748 -21.553 1.00 85.88 93 GLY A N 1
ATOM 730 C CA . GLY A 1 93 ? 8.085 -7.008 -20.876 1.00 85.88 93 GLY A CA 1
ATOM 731 C C . GLY A 1 93 ? 8.045 -8.307 -20.064 1.00 85.88 93 GLY A C 1
ATOM 732 O O . GLY A 1 93 ? 6.987 -8.654 -19.556 1.00 85.88 93 GLY A O 1
ATOM 733 N N . SER A 1 94 ? 9.170 -9.014 -19.915 1.00 90.12 94 SER A N 1
ATOM 734 C CA . SER A 1 94 ? 9.236 -10.334 -19.271 1.00 90.12 94 SER A CA 1
ATOM 735 C C . SER A 1 94 ? 9.253 -10.276 -17.743 1.00 90.12 94 SER A C 1
ATOM 737 O O . SER A 1 94 ? 9.093 -11.292 -17.080 1.00 90.12 94 SER A O 1
ATOM 739 N N .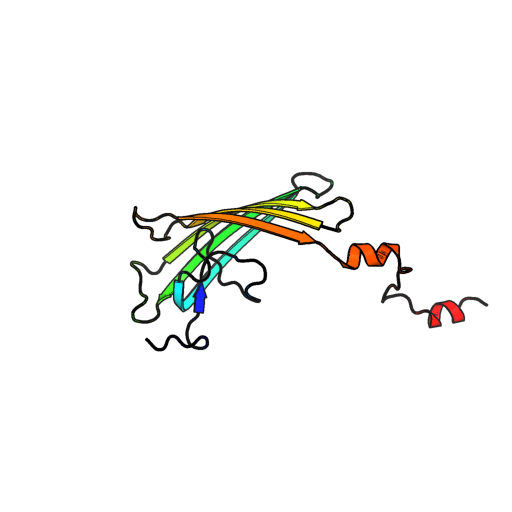 TRP A 1 95 ? 9.526 -9.108 -17.170 1.00 92.25 95 TRP A N 1
ATOM 740 C CA . TRP A 1 95 ? 9.504 -8.894 -15.726 1.00 92.25 95 TRP A CA 1
ATOM 741 C C . TRP A 1 95 ? 9.230 -7.434 -15.375 1.00 92.25 95 TRP A C 1
ATOM 743 O O . TRP A 1 95 ? 9.496 -6.528 -16.180 1.00 92.25 95 TRP A O 1
ATOM 753 N N . PHE A 1 96 ? 8.726 -7.217 -14.163 1.00 94.19 96 PHE A N 1
ATOM 754 C CA . PHE A 1 96 ? 8.648 -5.903 -13.535 1.00 94.19 96 PHE A CA 1
ATOM 755 C C . PHE A 1 96 ? 8.919 -5.991 -12.031 1.00 94.19 96 PHE A C 1
ATOM 757 O O . PHE A 1 96 ? 8.778 -7.049 -11.413 1.00 94.19 96 PHE A O 1
ATOM 764 N N . ILE A 1 97 ? 9.314 -4.861 -11.456 1.00 95.94 97 ILE A N 1
ATOM 765 C CA . ILE A 1 97 ? 9.479 -4.679 -10.018 1.00 95.94 97 ILE A CA 1
ATOM 766 C C . ILE A 1 97 ? 8.758 -3.409 -9.583 1.00 95.94 97 ILE A C 1
ATOM 768 O O . ILE A 1 97 ? 8.825 -2.390 -10.272 1.00 95.94 97 ILE A O 1
ATOM 772 N N . THR A 1 98 ? 8.090 -3.467 -8.439 1.00 94.38 98 THR A N 1
ATOM 773 C CA . THR A 1 98 ? 7.412 -2.331 -7.822 1.00 94.38 98 THR A CA 1
ATOM 774 C C . THR A 1 98 ? 7.892 -2.168 -6.391 1.00 94.38 98 THR A C 1
ATOM 776 O O . THR A 1 98 ? 7.863 -3.117 -5.609 1.00 94.38 98 THR A O 1
ATOM 779 N N . LEU A 1 99 ? 8.298 -0.950 -6.047 1.00 95.44 99 LEU A N 1
ATOM 780 C CA . LEU A 1 99 ? 8.510 -0.510 -4.674 1.00 95.44 99 LEU A CA 1
ATOM 781 C C . LEU A 1 99 ? 7.304 0.323 -4.246 1.00 95.44 99 LEU A C 1
ATOM 783 O O . LEU A 1 99 ? 6.884 1.210 -4.987 1.00 95.44 99 LEU A O 1
ATOM 787 N N . ILE A 1 100 ? 6.764 0.045 -3.066 1.00 94.00 100 ILE A N 1
ATOM 788 C CA . ILE A 1 100 ? 5.583 0.702 -2.506 1.00 94.00 100 ILE A CA 1
ATOM 789 C C . ILE A 1 100 ? 5.930 1.223 -1.116 1.00 94.00 100 ILE A C 1
ATOM 791 O O . ILE A 1 100 ? 6.544 0.515 -0.318 1.00 94.00 100 ILE A O 1
ATOM 795 N N . TYR A 1 101 ? 5.487 2.437 -0.818 1.00 95.12 101 TYR A N 1
ATOM 796 C CA . TYR A 1 101 ? 5.455 2.987 0.527 1.00 95.12 101 TYR A CA 1
ATOM 797 C C . TYR A 1 101 ? 4.054 3.517 0.824 1.00 95.12 101 TYR A C 1
ATOM 799 O O . TYR A 1 101 ? 3.433 4.156 -0.027 1.00 95.12 101 TYR A O 1
ATOM 807 N N . ALA A 1 102 ? 3.558 3.261 2.02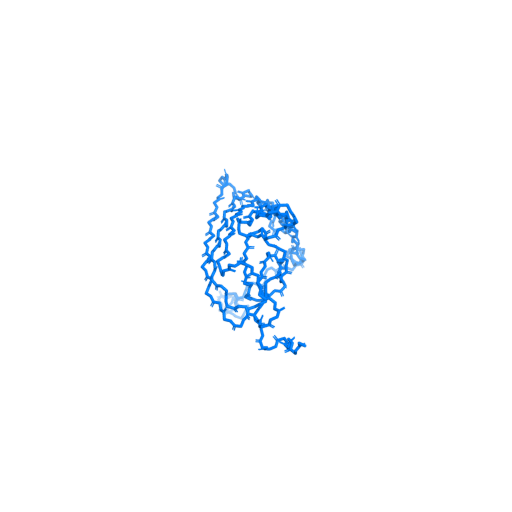7 1.00 95.31 102 ALA A N 1
ATOM 808 C CA . ALA A 1 102 ? 2.262 3.741 2.470 1.00 95.31 102 ALA A CA 1
ATOM 809 C C . ALA A 1 102 ? 2.265 4.123 3.950 1.00 95.31 102 ALA A C 1
ATOM 811 O O . ALA A 1 102 ? 3.042 3.599 4.749 1.00 95.31 102 ALA A O 1
ATOM 812 N N . TYR A 1 103 ? 1.353 5.023 4.296 1.00 95.69 103 TYR A N 1
ATOM 813 C CA . TYR A 1 103 ? 1.132 5.540 5.629 1.00 95.69 103 TYR A CA 1
ATOM 814 C C . TYR A 1 103 ? -0.349 5.436 6.006 1.00 95.69 103 TYR A C 1
ATOM 816 O O . TYR A 1 103 ? -1.220 5.959 5.307 1.00 95.69 103 TYR A O 1
ATOM 824 N N . GLY A 1 104 ? -0.625 4.761 7.119 1.00 95.12 104 GLY A N 1
ATOM 825 C CA . GLY A 1 104 ? -1.958 4.571 7.676 1.00 95.12 104 GLY A CA 1
ATOM 826 C C . GLY A 1 104 ? -2.197 5.630 8.734 1.00 95.12 104 GLY A C 1
ATOM 827 O O . GLY A 1 104 ? -1.596 5.563 9.802 1.00 95.12 104 GLY A O 1
ATOM 828 N N . VAL A 1 105 ? -3.054 6.604 8.436 1.00 94.69 105 VAL A N 1
ATOM 829 C CA . VAL A 1 105 ? -3.279 7.796 9.271 1.00 94.69 105 VAL A CA 1
ATOM 830 C C . VAL A 1 105 ? -3.902 7.415 10.611 1.00 94.69 105 VAL A C 1
ATOM 832 O O . VAL A 1 105 ? -3.450 7.855 11.664 1.00 94.69 105 VAL A O 1
ATOM 835 N N . ASP A 1 106 ? -4.911 6.548 10.568 1.00 92.69 106 ASP A N 1
ATOM 836 C CA . ASP A 1 106 ? -5.675 6.157 11.755 1.00 92.69 106 ASP A CA 1
ATOM 837 C C . ASP A 1 106 ? -5.164 4.866 12.411 1.00 92.69 106 ASP A C 1
ATOM 839 O O . ASP A 1 106 ? -5.701 4.458 13.442 1.00 92.69 106 ASP A O 1
ATOM 843 N N . ALA A 1 107 ? -4.139 4.232 11.829 1.00 89.19 107 ALA A N 1
ATOM 844 C CA . ALA A 1 107 ? -3.621 2.941 12.271 1.00 89.19 107 ALA A CA 1
ATOM 845 C C . ALA A 1 107 ? -3.036 3.051 13.682 1.00 89.19 107 ALA A C 1
ATOM 847 O O . ALA A 1 107 ? -2.215 3.926 13.945 1.00 89.19 107 ALA A O 1
ATOM 848 N N . ILE A 1 108 ? -3.445 2.173 14.596 1.00 89.00 108 ILE A N 1
ATOM 849 C CA . ILE A 1 108 ? -3.044 2.254 16.005 1.00 89.00 108 ILE A CA 1
ATOM 850 C C . ILE A 1 108 ? -1.763 1.450 16.222 1.00 89.00 108 ILE A C 1
ATOM 852 O O . ILE A 1 108 ? -1.673 0.274 15.868 1.00 89.00 108 ILE A O 1
ATOM 856 N N . ARG A 1 109 ? -0.761 2.086 16.819 1.00 90.75 109 ARG A N 1
ATOM 857 C CA . ARG A 1 109 ? 0.509 1.488 17.241 1.00 90.75 109 ARG A CA 1
ATOM 858 C C . ARG A 1 109 ? 0.780 1.865 18.700 1.00 90.75 109 ARG A C 1
ATOM 860 O O . ARG A 1 109 ? 0.126 2.746 19.252 1.00 90.75 109 ARG A O 1
ATOM 867 N N . ASP A 1 110 ? 1.786 1.244 19.313 1.00 87.12 110 ASP A N 1
ATOM 868 C CA . ASP A 1 110 ? 2.117 1.455 20.736 1.00 87.12 110 ASP A CA 1
ATOM 869 C C . ASP A 1 110 ? 2.446 2.919 21.095 1.00 87.12 110 ASP A C 1
ATOM 871 O O . ASP A 1 110 ? 2.306 3.333 22.241 1.00 87.12 110 ASP A O 1
ATOM 875 N N . HIS A 1 111 ? 2.868 3.717 20.112 1.00 87.81 111 HIS A N 1
ATOM 876 C CA . HIS A 1 111 ? 3.269 5.120 20.255 1.00 87.81 111 HIS A CA 1
ATOM 877 C C . HIS A 1 111 ? 2.197 6.114 19.769 1.00 87.81 111 HIS A C 1
ATOM 879 O O . HIS A 1 111 ? 2.471 7.309 19.671 1.00 87.81 111 HIS A O 1
ATOM 885 N N . GLY A 1 112 ? 0.984 5.642 19.463 1.00 89.88 112 GLY A N 1
ATOM 886 C CA . GLY A 1 112 ? -0.131 6.472 19.010 1.00 89.88 112 GLY A CA 1
ATOM 887 C C . GLY A 1 112 ? -0.687 6.048 17.651 1.00 89.88 112 GLY A C 1
ATOM 888 O O . GLY A 1 112 ? -0.576 4.893 17.245 1.00 89.88 112 GLY A O 1
ATOM 889 N N . ARG A 1 113 ? -1.340 6.988 16.960 1.00 92.06 113 ARG A N 1
ATOM 890 C CA . ARG A 1 113 ? -1.863 6.767 15.604 1.00 92.06 113 ARG A CA 1
ATOM 891 C C . ARG A 1 113 ? -0.782 7.031 14.558 1.00 92.06 113 ARG A C 1
ATOM 893 O O . ARG A 1 113 ? 0.045 7.923 14.736 1.00 92.06 113 ARG A O 1
ATOM 900 N N . GLY A 1 114 ? -0.827 6.279 13.467 1.00 92.75 114 GLY A N 1
ATOM 901 C CA . GLY A 1 114 ? 0.157 6.322 12.398 1.00 92.75 114 GLY A CA 1
ATOM 902 C C . GLY A 1 114 ? 0.871 4.986 12.239 1.00 92.75 114 GLY A C 1
ATOM 903 O O . GLY A 1 114 ? 1.447 4.456 13.187 1.00 92.75 114 GLY A O 1
ATOM 904 N N . ALA A 1 115 ? 0.897 4.457 11.020 1.00 93.19 115 ALA A N 1
ATOM 905 C CA . ALA A 1 115 ? 1.676 3.268 10.697 1.00 93.19 115 ALA A CA 1
ATOM 906 C C . ALA A 1 115 ? 2.336 3.383 9.329 1.00 93.19 115 ALA A C 1
ATOM 908 O O . ALA A 1 115 ? 1.752 3.911 8.390 1.00 93.19 115 ALA A O 1
ATOM 909 N N . ASN A 1 116 ? 3.555 2.861 9.220 1.00 93.38 116 ASN A N 1
ATOM 910 C CA . ASN A 1 116 ? 4.314 2.833 7.979 1.00 93.38 116 ASN A CA 1
ATOM 911 C C . ASN A 1 116 ? 4.278 1.426 7.385 1.00 93.38 116 ASN A C 1
ATOM 913 O O . ASN A 1 116 ? 4.441 0.440 8.104 1.00 93.38 116 ASN A O 1
ATOM 917 N N . GLN A 1 117 ? 4.143 1.346 6.068 1.00 90.50 117 GLN A N 1
ATOM 918 C CA . GLN A 1 117 ? 4.217 0.109 5.303 1.00 90.50 117 GLN A CA 1
ATOM 919 C C . GLN A 1 117 ? 5.204 0.289 4.152 1.00 90.50 117 GLN A C 1
ATOM 921 O O . GLN A 1 117 ? 5.140 1.269 3.412 1.00 90.50 117 GLN A O 1
ATOM 926 N N . ILE A 1 118 ? 6.078 -0.698 3.969 1.00 92.44 118 ILE A N 1
ATOM 927 C CA . ILE A 1 118 ? 6.919 -0.843 2.779 1.00 92.44 118 ILE A CA 1
ATOM 928 C C . ILE A 1 118 ? 6.539 -2.160 2.108 1.00 92.44 118 ILE A C 1
ATOM 930 O O . ILE A 1 118 ? 6.395 -3.183 2.777 1.00 92.44 118 ILE A O 1
ATOM 934 N N . GLY A 1 119 ? 6.367 -2.130 0.790 1.00 89.19 119 GLY A N 1
ATOM 935 C CA . GLY A 1 119 ? 6.071 -3.302 -0.024 1.00 89.19 119 GLY A CA 1
ATOM 936 C C . GLY A 1 119 ? 7.023 -3.402 -1.206 1.00 89.19 119 GLY A C 1
ATOM 937 O O . GLY A 1 119 ? 7.363 -2.397 -1.826 1.00 89.19 119 GLY A O 1
ATOM 938 N N . ILE A 1 120 ? 7.437 -4.623 -1.531 1.00 91.31 120 ILE A N 1
ATOM 939 C CA . ILE A 1 120 ? 8.199 -4.922 -2.742 1.00 91.31 120 ILE A CA 1
ATOM 940 C C . ILE A 1 120 ? 7.449 -6.023 -3.481 1.00 91.31 120 ILE A C 1
ATOM 942 O O . ILE A 1 120 ? 7.149 -7.067 -2.904 1.00 91.31 120 ILE A O 1
ATOM 946 N N . LEU A 1 121 ? 7.151 -5.787 -4.754 1.00 90.94 121 LEU A N 1
ATOM 947 C CA . LEU A 1 121 ? 6.583 -6.783 -5.650 1.00 90.94 121 LEU A CA 1
ATOM 948 C C . LEU A 1 121 ? 7.561 -7.026 -6.789 1.00 90.94 121 LEU A C 1
ATOM 950 O O . LEU A 1 121 ? 7.960 -6.093 -7.478 1.00 90.94 121 LEU A O 1
ATOM 954 N N . PHE A 1 122 ? 7.904 -8.286 -7.010 1.00 92.56 122 PHE A N 1
ATOM 955 C CA . PHE A 1 122 ? 8.616 -8.728 -8.197 1.00 92.56 122 PHE A CA 1
ATOM 956 C C . PHE A 1 122 ? 7.748 -9.744 -8.927 1.00 92.56 122 PHE A C 1
ATOM 958 O O . PHE A 1 122 ? 7.253 -10.689 -8.313 1.00 92.56 122 PHE A O 1
ATOM 965 N N . GLN A 1 123 ? 7.578 -9.558 -10.231 1.00 90.81 123 GLN A N 1
ATOM 966 C CA . GLN A 1 123 ? 6.849 -10.498 -11.069 1.00 90.81 123 GLN A CA 1
ATOM 967 C C . GLN A 1 123 ? 7.661 -10.821 -12.316 1.00 90.81 123 GLN A C 1
ATOM 969 O O . GLN A 1 123 ? 8.206 -9.934 -12.978 1.00 90.81 123 GLN A O 1
ATOM 974 N N . TYR A 1 124 ? 7.692 -12.108 -12.648 1.00 89.25 124 TYR A N 1
ATOM 975 C CA . TYR A 1 124 ? 8.356 -12.648 -13.823 1.00 89.25 124 TYR A CA 1
ATOM 976 C C . TYR A 1 124 ? 7.351 -13.441 -14.663 1.00 89.25 124 TYR A C 1
ATOM 978 O O . TYR A 1 124 ? 6.666 -14.320 -14.144 1.00 89.25 124 TYR A O 1
ATOM 986 N N . ASP A 1 125 ? 7.269 -13.129 -15.952 1.00 87.00 125 ASP A N 1
ATOM 987 C CA . ASP A 1 125 ? 6.486 -13.874 -16.935 1.00 87.00 125 ASP A CA 1
ATOM 988 C C . ASP A 1 125 ? 7.327 -15.043 -17.472 1.00 87.00 125 ASP A C 1
ATOM 990 O O . ASP A 1 125 ? 8.272 -14.861 -18.246 1.00 87.00 125 ASP A O 1
ATOM 994 N N . LEU A 1 126 ? 6.988 -16.261 -17.043 1.00 81.81 126 LEU A N 1
ATOM 995 C CA . LEU A 1 126 ? 7.663 -17.489 -17.472 1.00 81.81 126 LEU A CA 1
ATOM 996 C C . LEU A 1 126 ? 7.373 -17.830 -18.946 1.00 81.81 126 LEU A C 1
ATOM 998 O O . LEU A 1 126 ? 8.222 -18.431 -19.612 1.00 81.81 126 LEU A O 1
ATOM 1002 N N . GLU A 1 127 ? 6.229 -17.405 -19.489 1.00 75.50 127 GLU A N 1
ATOM 1003 C CA . GLU A 1 127 ? 5.836 -17.639 -20.885 1.00 75.50 127 GLU A CA 1
ATOM 1004 C C . GLU A 1 127 ? 6.532 -16.682 -21.859 1.00 75.50 127 GLU A C 1
ATOM 1006 O O . GLU A 1 127 ? 6.639 -16.972 -23.056 1.00 75.50 127 GLU A O 1
ATOM 1011 N N . ALA A 1 128 ? 7.105 -15.581 -21.368 1.00 66.06 128 ALA A N 1
ATOM 1012 C CA . ALA A 1 128 ? 7.932 -14.693 -22.183 1.00 66.06 128 ALA A CA 1
ATOM 1013 C C . ALA A 1 128 ? 9.121 -15.432 -22.836 1.00 66.06 128 ALA A C 1
ATOM 1015 O O . ALA A 1 128 ? 9.535 -15.072 -23.940 1.00 66.06 128 ALA A O 1
ATOM 1016 N N . LYS A 1 129 ? 9.626 -16.512 -22.214 1.00 57.19 129 LYS A N 1
ATOM 1017 C CA . LYS A 1 129 ? 10.618 -17.418 -22.825 1.00 57.19 129 LYS A CA 1
ATOM 1018 C C . LYS A 1 129 ? 10.013 -18.350 -23.882 1.00 57.19 129 LYS A C 1
ATOM 1020 O O . LYS A 1 129 ? 10.686 -18.662 -24.859 1.00 57.19 129 LYS A O 1
ATOM 1025 N N . ALA A 1 130 ? 8.753 -18.767 -23.746 1.00 55.47 130 ALA A N 1
ATOM 1026 C CA . ALA A 1 130 ? 8.088 -19.643 -24.717 1.00 55.47 130 ALA A CA 1
ATOM 1027 C C . ALA A 1 130 ? 7.863 -18.951 -26.074 1.00 55.47 130 ALA A C 1
ATOM 1029 O O . ALA A 1 130 ? 7.906 -19.613 -27.111 1.00 55.47 130 ALA A O 1
ATOM 1030 N N . LYS A 1 131 ? 7.727 -17.617 -26.090 1.00 51.19 131 LYS A N 1
ATOM 1031 C CA . LYS A 1 131 ? 7.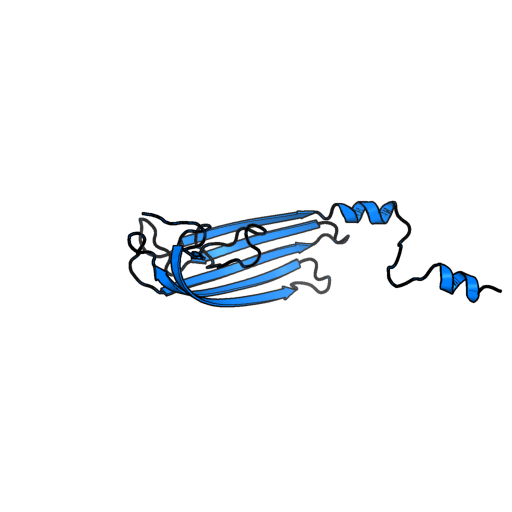667 -16.808 -27.324 1.00 51.19 131 LYS A CA 1
ATOM 1032 C C . LYS A 1 131 ? 8.956 -16.846 -28.159 1.00 51.19 131 LYS A C 1
ATOM 1034 O O . LYS A 1 131 ? 8.891 -16.574 -29.351 1.00 51.19 131 LYS A O 1
ATOM 1039 N N . TRP A 1 132 ? 10.102 -17.202 -27.569 1.00 44.88 132 TRP A N 1
ATOM 1040 C CA . TRP A 1 132 ? 11.352 -17.426 -28.311 1.00 44.88 132 TRP A CA 1
ATOM 1041 C C . TRP A 1 132 ? 11.406 -18.805 -28.989 1.00 44.88 132 TRP A C 1
ATOM 1043 O O . TRP A 1 132 ? 12.116 -18.962 -29.977 1.00 44.88 132 TRP A O 1
ATOM 1053 N N . PHE A 1 133 ? 10.650 -19.791 -28.488 1.00 46.62 133 PHE A N 1
ATOM 1054 C CA . PHE A 1 133 ? 10.671 -21.182 -28.969 1.00 46.62 133 PHE A CA 1
ATOM 1055 C C . PHE A 1 133 ? 9.394 -21.623 -29.699 1.00 46.62 133 PHE A C 1
ATOM 1057 O O . PHE A 1 133 ? 9.362 -22.715 -30.261 1.00 46.62 133 PHE A O 1
ATOM 1064 N N . SER A 1 134 ? 8.349 -20.793 -29.723 1.00 47.69 134 SER A N 1
ATOM 1065 C CA . SER A 1 134 ? 7.067 -21.120 -30.353 1.00 47.69 134 SER A CA 1
ATOM 1066 C C . SER A 1 134 ? 6.751 -20.111 -31.458 1.00 47.69 134 SER A C 1
ATOM 1068 O O . SER A 1 134 ? 6.617 -18.923 -31.153 1.00 47.69 134 SER A O 1
ATOM 1070 N N . PRO A 1 135 ? 6.598 -20.524 -32.734 1.00 48.91 135 PRO A N 1
ATOM 1071 C CA . PRO A 1 135 ? 6.093 -19.623 -33.762 1.00 48.91 135 PRO A CA 1
ATOM 1072 C C . PRO A 1 135 ? 4.710 -19.140 -33.326 1.00 48.91 135 PRO A C 1
ATOM 1074 O O . PRO A 1 135 ? 3.852 -19.953 -32.984 1.00 48.91 135 PRO A O 1
ATOM 1077 N N . ALA A 1 136 ? 4.523 -17.820 -33.291 1.00 50.91 136 ALA A N 1
ATOM 1078 C CA . ALA A 1 136 ? 3.323 -17.163 -32.790 1.00 50.91 136 ALA A CA 1
ATOM 1079 C C . ALA A 1 136 ? 2.046 -17.789 -33.379 1.00 50.91 136 ALA A C 1
ATOM 1081 O O . ALA A 1 136 ? 1.667 -17.519 -34.520 1.00 50.91 136 ALA A O 1
ATOM 1082 N N . VAL A 1 137 ? 1.359 -18.619 -32.593 1.00 52.66 137 VAL A N 1
ATOM 1083 C CA . VAL A 1 137 ? -0.007 -19.036 -32.900 1.00 52.66 137 VAL A CA 1
ATOM 1084 C C . VAL A 1 137 ? -0.898 -17.898 -32.425 1.00 52.66 137 VAL A C 1
ATOM 1086 O O . VAL A 1 137 ? -1.259 -17.812 -31.257 1.00 52.66 137 VAL A O 1
ATOM 1089 N N . SER A 1 138 ? -1.177 -16.958 -33.326 1.00 49.84 138 SER A N 1
ATOM 1090 C CA . SER A 1 138 ? -2.179 -15.928 -33.071 1.00 49.84 138 SER A CA 1
ATOM 1091 C C . SER A 1 138 ? -3.553 -16.602 -32.980 1.00 49.84 138 SER A C 1
ATOM 1093 O O . SER A 1 138 ? -3.945 -17.260 -33.946 1.00 49.84 138 SER A O 1
ATOM 1095 N N . PRO A 1 139 ? -4.318 -16.423 -31.887 1.00 50.47 139 PRO A N 1
ATOM 1096 C CA . PRO A 1 139 ? -5.681 -16.951 -31.775 1.00 50.47 139 PRO A CA 1
ATOM 1097 C C . PRO A 1 139 ? -6.647 -16.333 -32.803 1.00 50.47 139 PRO A C 1
ATOM 1099 O O . PRO A 1 139 ? -7.747 -16.837 -32.995 1.00 50.47 139 PRO A O 1
ATOM 1102 N N . TYR A 1 140 ? -6.218 -15.283 -33.512 1.00 50.66 140 TYR A N 1
ATOM 1103 C CA . TYR A 1 140 ? -6.956 -14.650 -34.606 1.00 50.66 140 TYR A CA 1
ATOM 1104 C C . TYR A 1 140 ? -6.551 -15.158 -36.001 1.00 50.66 140 TYR A C 1
ATOM 1106 O O . TYR A 1 140 ? -7.070 -14.663 -37.000 1.00 50.66 140 TYR A O 1
ATOM 1114 N N . ARG A 1 141 ? -5.618 -16.117 -36.111 1.00 53.62 141 ARG A N 1
ATOM 1115 C CA . ARG A 1 141 ? -5.210 -16.704 -37.398 1.00 53.62 141 ARG A CA 1
ATOM 1116 C C . ARG A 1 141 ? -5.661 -18.154 -37.517 1.00 53.62 141 ARG A C 1
ATOM 1118 O O . ARG A 1 141 ? -5.080 -19.070 -36.940 1.00 53.62 141 ARG A O 1
ATOM 1125 N N . SER A 1 142 ? -6.686 -18.357 -38.336 1.00 56.03 142 SER A N 1
ATOM 1126 C CA . SER A 1 142 ? -7.130 -19.673 -38.786 1.00 56.03 142 SER A CA 1
ATOM 1127 C C . SER A 1 142 ? -6.158 -20.226 -39.836 1.00 56.03 142 SER A C 1
ATOM 1129 O O . SER A 1 142 ? -6.120 -19.745 -40.968 1.00 56.03 142 SER A O 1
ATOM 1131 N N . ARG A 1 143 ? -5.400 -21.278 -39.487 1.00 57.78 143 ARG A N 1
ATOM 1132 C CA . ARG A 1 143 ? -4.543 -22.016 -40.444 1.00 57.78 143 ARG A CA 1
ATOM 1133 C C . ARG A 1 143 ? -5.342 -22.633 -41.601 1.00 57.78 143 ARG A C 1
ATOM 1135 O O . ARG A 1 143 ? -4.787 -22.872 -42.668 1.00 57.78 143 ARG A O 1
ATOM 1142 N N . GLY A 1 144 ? -6.631 -22.912 -41.383 1.00 61.31 144 GLY A N 1
ATOM 1143 C CA . GLY A 1 144 ? -7.529 -23.450 -42.407 1.00 61.31 144 GLY A CA 1
ATOM 1144 C C . GLY A 1 144 ? -7.923 -22.407 -43.452 1.00 61.31 144 GLY A C 1
ATOM 1145 O O . GLY A 1 144 ? -7.950 -22.721 -44.636 1.00 61.31 144 GLY A O 1
ATOM 1146 N N . ALA A 1 145 ? -8.154 -21.158 -43.032 1.00 61.25 145 ALA A N 1
ATOM 1147 C CA . ALA A 1 145 ? -8.508 -20.067 -43.939 1.00 61.25 145 ALA A CA 1
ATOM 1148 C C . ALA A 1 145 ? -7.330 -19.670 -44.845 1.00 61.25 145 ALA A C 1
ATOM 1150 O O . ALA A 1 145 ? -7.523 -19.478 -46.037 1.00 61.25 145 ALA A O 1
ATOM 1151 N N . GLU A 1 146 ? -6.098 -19.636 -44.325 1.00 64.12 146 GLU A N 1
ATOM 1152 C CA . GLU A 1 146 ? -4.906 -19.327 -45.140 1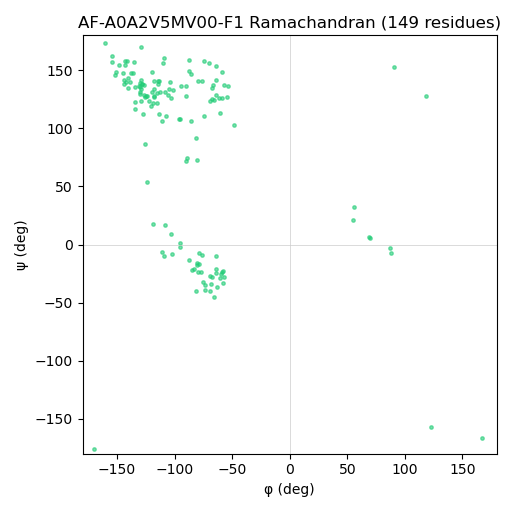.00 64.12 146 GLU A CA 1
ATOM 1153 C C . GLU A 1 146 ? -4.627 -20.372 -46.236 1.00 64.12 146 GLU A C 1
ATOM 1155 O O . GLU A 1 146 ? -4.016 -20.042 -47.249 1.00 64.12 146 GLU A O 1
ATOM 1160 N N . ARG A 1 147 ? -5.086 -21.621 -46.070 1.00 57.91 147 ARG A N 1
ATOM 1161 C CA . ARG A 1 147 ? -4.951 -22.674 -47.091 1.00 57.91 147 ARG A CA 1
ATOM 1162 C C . ARG A 1 147 ? -5.954 -22.548 -48.239 1.00 57.91 147 ARG A C 1
ATOM 1164 O O . ARG A 1 147 ? -5.674 -23.052 -49.313 1.00 57.91 147 ARG A O 1
ATOM 1171 N N . LEU A 1 148 ? -7.092 -21.893 -48.012 1.00 58.88 148 LEU A N 1
ATOM 1172 C CA . LEU A 1 148 ? -8.169 -21.727 -48.997 1.00 58.88 148 LEU A CA 1
ATOM 1173 C C . LEU A 1 148 ? -7.931 -20.565 -49.973 1.00 58.88 148 LEU A C 1
ATOM 1175 O O . LEU A 1 148 ? -8.521 -20.548 -51.043 1.00 58.88 148 LEU A O 1
ATOM 1179 N N . PHE A 1 149 ? -7.076 -19.606 -49.608 1.00 60.50 149 PHE A N 1
ATOM 1180 C CA . PHE A 1 149 ? -6.762 -18.420 -50.420 1.00 60.50 149 PHE A CA 1
ATOM 1181 C C . PHE A 1 149 ? -5.353 -18.464 -51.020 1.00 60.50 149 PHE A C 1
ATOM 1183 O O . PHE A 1 149 ? -4.797 -17.434 -51.399 1.00 60.50 149 PHE A O 1
ATOM 1190 N N . ARG A 1 150 ? -4.748 -19.653 -51.044 1.00 53.97 150 ARG A N 1
ATOM 1191 C CA . ARG A 1 150 ? -3.414 -19.886 -51.587 1.00 53.97 150 ARG A CA 1
ATOM 1192 C C . ARG A 1 150 ? -3.477 -20.963 -52.668 1.00 53.97 150 ARG A C 1
ATOM 1194 O O . ARG A 1 150 ? -2.750 -21.941 -52.572 1.00 53.97 150 ARG A O 1
ATOM 1201 N N . ASP A 1 151 ? -4.356 -20.734 -53.639 1.00 47.81 151 ASP A N 1
ATOM 1202 C CA . ASP A 1 151 ? -4.335 -21.289 -54.996 1.00 47.81 151 ASP A CA 1
ATOM 1203 C C . ASP A 1 151 ? -4.537 -20.128 -55.981 1.00 47.81 151 ASP A C 1
ATOM 1205 O O . ASP A 1 151 ? -5.488 -19.337 -55.765 1.00 47.81 151 ASP A O 1
#

Foldseek 3Di:
DPPDVVQWDFEFDDDPPPDPDHNYAFQGHGSLAIANDKDKDKDKDKDAPDPLSQKIKMKIKMKMFGHGDPPRDDPHGIKIKIWMKIKGADSLNQKIKIWIKMKIQQPQDPVGGMGIDIDIDIDGHPCSVVPVVDDDPDPPDDPVVVVVPPD

Sequence (151 aa):
LHADRFSAYRLGGVLPFASEFPLDVPGYYFQELSARRLALLNAQYSFPFEPRKQWNGTLYAATGFVDYLAGLSQPGHWHSGLGGGITYRSPAGSWFITLIYAYGVDAIRDHGRGANQIGILFQYDLEAKAKWFSPAVSPYRSRGAERLFRD

Secondary structure (DSSP, 8-state):
----TTT-EEEBS--TTS-SS--B-TTSPTT-EEEEEEEEEEEEEEEESSTT-SEEEEEEEEEEEEEEPTT---S-SEEEEEEEEEEEE-TTSSEEEEEEEEEEEEEEETTEEEEEEEEEEEEE-STTTHHHHS----TT--HHHHHHT--